Protein AF-A0A945DM22-F1 (afdb_monomer)

Foldseek 3Di:
DEAALDDDPVVVVVVVVDPDDDHDQQAFDDPPDRRFWDWDDAPNDIDIDGFAWDDDDSRDTLQPIFGDPPGPLVVVLVRVCNRDVPPPCCVPVSVVVSVSSPDPGGRSGD

Radius of gyration: 14.97 Å; Cα contacts (8 Å, |Δi|>4): 121; chains: 1; bounding box: 35×26×37 Å

Secondary structure (DSSP, 8-state):
----SS--HHHHHHHHT-S------SSB--TTSSTTEEEEEETTEEEEEEPPBPP--TT-BGGG-BB-TT--HHHHHHHHHHHHTTSTTHHHHHHHHHHHHT---SBTT-

Solvent-accessible surface area (backbone atoms only — not comparable to full-atom values): 6717 Å² total; per-residue (Å²): 76,73,65,44,70,73,67,57,72,67,57,56,52,51,49,71,74,43,98,74,78,60,78,50,34,94,40,66,47,59,95,86,53,57,41,49,43,48,73,44,67,43,96,92,36,84,40,80,48,67,64,55,60,47,91,69,72,74,78,40,28,43,70,72,44,37,51,25,91,81,57,60,49,66,60,55,51,50,51,52,43,72,50,33,68,86,43,86,64,32,86,73,49,48,61,55,53,50,56,60,61,66,50,80,67,41,39,77,80,109

Structure (mmCIF, N/CA/C/O backbone):
data_AF-A0A945DM22-F1
#
_entry.id   AF-A0A945DM22-F1
#
loop_
_atom_site.group_PDB
_atom_site.id
_atom_site.type_symbol
_atom_site.label_atom_id
_atom_site.label_alt_id
_atom_site.label_comp_id
_atom_site.label_asym_id
_atom_site.label_entity_id
_atom_site.label_seq_id
_atom_site.pdbx_PDB_ins_code
_atom_site.Cartn_x
_atom_site.Cartn_y
_atom_site.Cartn_z
_atom_site.occupancy
_atom_site.B_iso_or_equiv
_atom_site.auth_seq_id
_atom_site.auth_comp_id
_atom_site.auth_asym_id
_atom_site.auth_atom_id
_atom_site.pdbx_PDB_model_num
ATOM 1 N N . MET A 1 1 ? -5.500 1.130 -15.412 1.00 91.12 1 MET A N 1
ATOM 2 C CA . MET A 1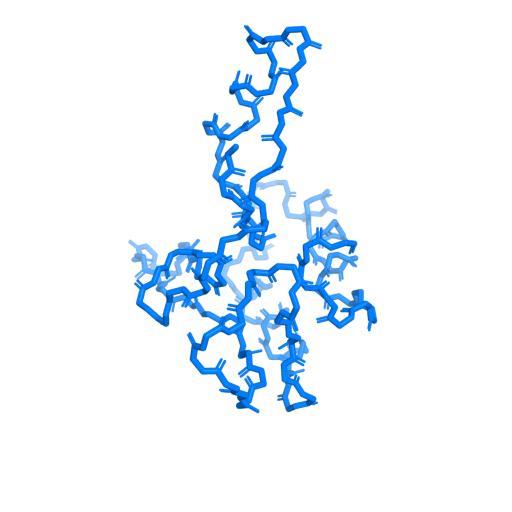 1 ? -5.311 1.914 -14.171 1.00 91.12 1 MET A CA 1
ATOM 3 C C . MET A 1 1 ? -3.986 1.545 -13.538 1.00 91.12 1 MET A C 1
ATOM 5 O O . MET A 1 1 ? -3.660 0.366 -13.525 1.00 91.12 1 MET A O 1
ATOM 9 N N . GLN A 1 2 ? -3.232 2.529 -13.037 1.00 91.06 2 GLN A N 1
ATOM 10 C CA . GLN A 1 2 ? -1.985 2.257 -12.308 1.00 91.06 2 GLN A CA 1
ATOM 11 C C . GLN A 1 2 ? -2.282 1.433 -11.051 1.00 91.06 2 GLN A C 1
ATOM 13 O O . GLN A 1 2 ? -3.271 1.737 -10.378 1.00 91.06 2 GLN A O 1
ATOM 18 N N . PRO A 1 3 ? -1.459 0.433 -10.712 1.00 92.06 3 PRO A N 1
ATOM 19 C CA . PRO A 1 3 ? -1.679 -0.351 -9.511 1.00 92.06 3 PRO A CA 1
ATOM 20 C C . PRO A 1 3 ? -1.263 0.429 -8.252 1.00 92.06 3 PRO A C 1
ATOM 22 O O . PRO A 1 3 ? -0.414 1.326 -8.286 1.00 92.06 3 PRO A O 1
ATOM 25 N N . TYR A 1 4 ? -1.868 0.071 -7.121 1.00 93.31 4 TYR A N 1
ATOM 26 C CA . TYR A 1 4 ? -1.595 0.650 -5.806 1.00 93.31 4 TYR A CA 1
ATOM 27 C C . TYR A 1 4 ? -1.490 -0.462 -4.769 1.00 93.31 4 TYR A C 1
ATOM 29 O O . TYR A 1 4 ? -2.242 -1.428 -4.852 1.00 93.31 4 TYR A O 1
ATOM 37 N N . PHE A 1 5 ? -0.634 -0.293 -3.758 1.00 93.44 5 PHE A N 1
ATOM 38 C CA . PHE A 1 5 ? -0.509 -1.264 -2.668 1.00 93.44 5 PHE A CA 1
ATOM 39 C C . PHE A 1 5 ? -1.845 -1.523 -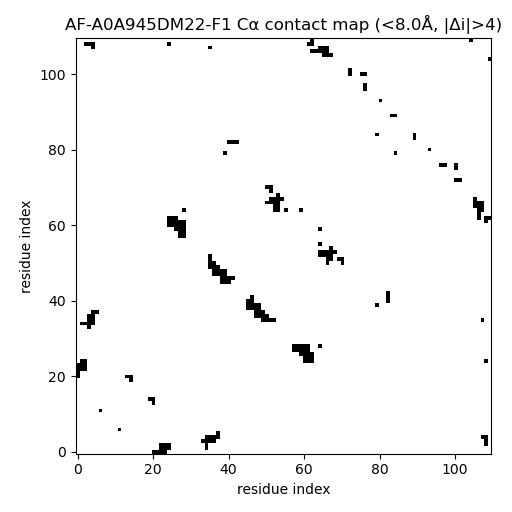1.951 1.00 93.44 5 PHE A C 1
ATOM 41 O O . PHE A 1 5 ? -2.305 -2.658 -1.878 1.00 93.44 5 PHE A O 1
ATOM 48 N N . LEU A 1 6 ? -2.489 -0.466 -1.441 1.00 93.88 6 LEU A N 1
ATOM 49 C CA . LEU A 1 6 ? -3.879 -0.522 -0.982 1.00 93.88 6 LEU A CA 1
ATOM 50 C C . LEU A 1 6 ? -4.710 0.439 -1.839 1.00 93.88 6 LEU A C 1
ATOM 52 O O . LEU A 1 6 ? -4.674 1.651 -1.603 1.00 93.88 6 LEU A O 1
ATOM 56 N N . PRO A 1 7 ? -5.433 -0.055 -2.854 1.00 93.50 7 PRO A N 1
ATOM 57 C CA . PRO A 1 7 ? -6.267 0.800 -3.684 1.00 93.50 7 PRO A CA 1
ATOM 58 C C . PRO A 1 7 ? -7.359 1.497 -2.864 1.00 93.50 7 PRO A C 1
ATOM 60 O O . PRO A 1 7 ? -7.923 0.934 -1.925 1.00 93.50 7 PRO A O 1
ATOM 63 N N . TYR A 1 8 ? -7.669 2.744 -3.217 1.00 93.62 8 TYR A N 1
ATOM 64 C CA . TYR A 1 8 ? -8.775 3.482 -2.606 1.00 93.62 8 TYR A CA 1
ATOM 65 C C . TYR A 1 8 ? -10.121 2.970 -3.136 1.00 93.62 8 TYR A C 1
ATOM 67 O O . TYR A 1 8 ? -10.185 2.340 -4.188 1.00 93.62 8 TYR A O 1
ATOM 75 N N . VAL A 1 9 ? -11.218 3.277 -2.437 1.00 94.88 9 VAL A N 1
ATOM 76 C CA . VAL A 1 9 ? -12.560 2.756 -2.769 1.00 94.88 9 VAL A CA 1
ATOM 77 C C . VAL A 1 9 ? -12.979 2.999 -4.226 1.00 94.88 9 VAL A C 1
ATOM 79 O O . VAL A 1 9 ? -13.562 2.115 -4.848 1.00 94.88 9 VAL A O 1
ATOM 82 N N . GLY A 1 10 ? -12.614 4.146 -4.806 1.00 95.81 10 GLY A N 1
ATOM 83 C CA . GLY A 1 10 ? -12.924 4.467 -6.200 1.00 95.81 10 GLY A CA 1
ATOM 84 C C . GLY A 1 10 ? -12.254 3.532 -7.210 1.00 95.81 10 GLY A C 1
ATOM 85 O O . GLY A 1 10 ? -12.809 3.300 -8.275 1.00 95.81 10 GLY A O 1
ATOM 86 N N . TYR A 1 11 ? -11.123 2.913 -6.861 1.00 95.62 11 TYR A N 1
ATOM 87 C CA . TYR A 1 11 ? -10.498 1.882 -7.690 1.00 95.62 11 TYR A CA 1
ATOM 88 C C . TYR A 1 11 ? -11.425 0.673 -7.875 1.00 95.62 11 TYR A C 1
ATOM 90 O O . TYR A 1 11 ? -11.604 0.187 -8.986 1.00 95.62 11 TYR A O 1
ATOM 98 N N . PHE A 1 12 ? -12.075 0.231 -6.796 1.00 95.50 12 PHE A N 1
ATOM 99 C CA . PHE A 1 12 ? -13.027 -0.880 -6.835 1.00 95.50 12 PHE A CA 1
ATOM 100 C C . PHE A 1 12 ? -14.354 -0.486 -7.487 1.00 95.50 12 PHE A C 1
ATOM 102 O O . PHE A 1 12 ? -14.945 -1.297 -8.193 1.00 95.50 12 PHE A O 1
ATOM 109 N N . GLN A 1 13 ? -14.795 0.763 -7.314 1.00 97.62 13 GLN A N 1
ATOM 110 C CA . GLN A 1 13 ? -15.968 1.285 -8.024 1.00 97.62 13 GLN A CA 1
ATOM 111 C C . GLN A 1 13 ? -15.746 1.310 -9.542 1.00 97.62 13 GLN A C 1
ATOM 113 O O . GLN A 1 13 ? -16.657 0.970 -10.288 1.00 97.62 13 GLN A O 1
ATOM 118 N N . LEU A 1 14 ? -14.533 1.648 -9.994 1.00 96.25 14 LEU A N 1
ATOM 119 C CA . LEU A 1 14 ? -14.165 1.581 -11.410 1.00 96.25 14 LEU A CA 1
ATOM 120 C C . LEU A 1 14 ? -14.145 0.143 -11.931 1.00 96.25 14 LEU A C 1
ATOM 122 O O . LEU A 1 14 ? -14.646 -0.098 -13.021 1.00 96.25 14 LEU A O 1
ATOM 126 N N . ILE A 1 15 ? -13.602 -0.811 -11.163 1.00 97.00 15 ILE A N 1
ATOM 127 C CA . ILE A 1 15 ? -13.665 -2.240 -11.520 1.00 97.00 15 ILE A CA 1
ATOM 128 C C . ILE A 1 15 ? -15.123 -2.684 -11.677 1.00 97.00 15 ILE A C 1
ATOM 130 O O . ILE A 1 15 ? -15.455 -3.368 -12.635 1.00 97.00 15 ILE A O 1
ATOM 134 N N . GLN A 1 16 ? -15.999 -2.274 -10.758 1.00 98.00 16 GLN A N 1
ATOM 135 C CA . GLN A 1 16 ? -17.417 -2.622 -10.799 1.00 98.00 16 GLN A CA 1
ATOM 136 C C . GLN A 1 16 ? -18.153 -2.005 -12.003 1.00 98.00 16 GLN A C 1
ATOM 138 O O . GLN A 1 16 ? -19.153 -2.560 -12.450 1.00 98.00 16 GLN A O 1
ATOM 143 N N . SER A 1 17 ? -17.704 -0.853 -12.509 1.00 98.06 17 SER A N 1
ATOM 144 C CA . SER A 1 17 ? -18.407 -0.095 -13.550 1.00 98.06 17 SER A CA 1
ATOM 145 C C . SER A 1 17 ? -18.041 -0.485 -14.985 1.00 98.06 17 SER A C 1
ATOM 147 O O . SER A 1 17 ? -18.487 0.189 -15.911 1.00 98.06 17 SER A O 1
ATOM 149 N N . VAL A 1 18 ? -17.183 -1.488 -15.187 1.00 97.88 18 VAL A N 1
ATOM 150 C CA . VAL A 1 18 ? -16.672 -1.878 -16.510 1.00 97.88 18 VAL A CA 1
ATOM 151 C C . VAL A 1 18 ? -16.698 -3.394 -16.676 1.00 97.88 18 VAL A C 1
ATOM 153 O O . VAL A 1 18 ? -16.520 -4.127 -15.708 1.00 97.88 18 VAL A O 1
ATOM 156 N N . ASP A 1 19 ? -16.849 -3.871 -17.912 1.00 98.38 19 ASP A N 1
ATOM 157 C CA . ASP A 1 19 ? -16.757 -5.308 -18.214 1.00 98.38 19 ASP A CA 1
ATOM 158 C C . ASP A 1 19 ? -15.309 -5.817 -18.165 1.00 98.38 19 ASP A C 1
ATOM 160 O O . ASP A 1 19 ? -15.042 -6.963 -17.808 1.00 98.38 19 ASP A O 1
ATOM 164 N N . VAL A 1 20 ? -14.357 -4.953 -18.537 1.00 97.56 20 VAL A N 1
ATOM 165 C CA . VAL A 1 20 ? -12.928 -5.268 -18.588 1.00 97.56 20 VAL A CA 1
ATOM 166 C C . VAL A 1 20 ? -12.143 -4.170 -17.890 1.00 97.56 20 VAL A C 1
ATOM 168 O O . VAL A 1 20 ? -12.157 -3.009 -18.302 1.00 97.56 20 VAL A O 1
ATOM 171 N N . PHE A 1 21 ? -11.412 -4.552 -16.848 1.00 95.69 21 PHE A N 1
ATOM 172 C CA . PHE A 1 21 ? -10.512 -3.664 -16.129 1.00 95.69 21 PHE A CA 1
ATOM 173 C C . PHE A 1 21 ? -9.059 -4.011 -16.450 1.00 95.69 21 PHE A C 1
ATOM 175 O O . PHE A 1 21 ? -8.597 -5.115 -16.170 1.00 95.69 21 PHE A O 1
ATOM 182 N N . ILE A 1 22 ? -8.325 -3.055 -17.020 1.00 93.94 22 ILE A N 1
ATOM 183 C CA . ILE A 1 22 ? -6.915 -3.231 -17.386 1.00 93.94 22 ILE A CA 1
ATOM 184 C C . ILE A 1 22 ? -6.039 -2.610 -16.299 1.00 93.94 22 ILE A C 1
ATOM 186 O O . ILE A 1 22 ? -6.118 -1.402 -16.040 1.00 93.94 22 ILE A O 1
ATOM 190 N N . VAL A 1 23 ? -5.178 -3.416 -15.682 1.00 92.88 23 VAL A N 1
ATOM 191 C CA . VAL A 1 23 ? -4.074 -2.921 -14.850 1.00 92.88 23 VAL A CA 1
ATOM 192 C C . VAL A 1 23 ? -2.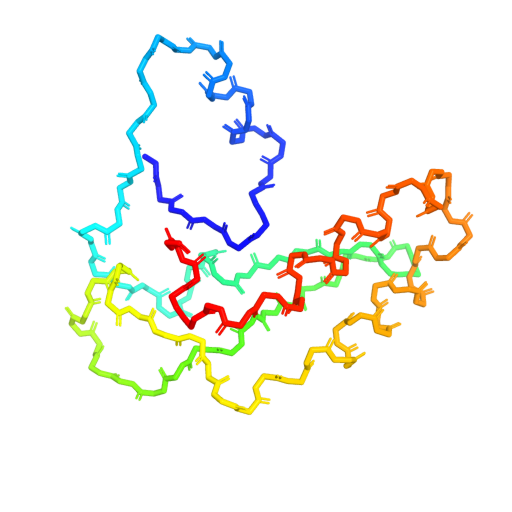964 -2.435 -15.781 1.00 92.88 23 VAL A C 1
ATOM 194 O O . VAL A 1 23 ? -2.629 -3.109 -16.745 1.00 92.88 23 VAL A O 1
ATOM 197 N N . TYR A 1 24 ? -2.466 -1.223 -15.541 1.00 92.50 24 TYR A N 1
ATOM 198 C CA . TYR A 1 24 ? -1.468 -0.562 -16.382 1.00 92.50 24 TYR A CA 1
ATOM 199 C C . TYR A 1 24 ? -0.177 -0.378 -15.586 1.00 92.50 24 TYR A C 1
ATOM 201 O O . TYR A 1 24 ? -0.015 0.621 -14.878 1.00 92.50 24 TYR A O 1
ATOM 209 N N . ASP A 1 25 ? 0.680 -1.390 -15.645 1.00 93.00 25 ASP A N 1
ATOM 210 C CA . ASP A 1 25 ? 1.910 -1.547 -14.865 1.00 93.00 25 ASP A CA 1
ATOM 211 C C . ASP A 1 25 ? 3.192 -1.549 -15.721 1.00 93.00 25 ASP A C 1
ATOM 213 O O . ASP A 1 25 ? 4.274 -1.315 -15.185 1.00 93.00 25 ASP A O 1
ATOM 217 N N . ASN A 1 26 ? 3.080 -1.691 -17.044 1.00 93.69 26 ASN A N 1
ATOM 218 C CA . ASN A 1 26 ? 4.154 -1.479 -18.024 1.00 93.69 26 ASN A CA 1
ATOM 219 C C . ASN A 1 26 ? 4.406 0.019 -18.299 1.00 93.69 26 ASN A C 1
ATOM 221 O O . ASN A 1 26 ? 4.334 0.507 -19.429 1.00 93.69 26 ASN A O 1
ATOM 225 N N . ILE A 1 27 ? 4.616 0.771 -17.220 1.00 92.44 27 ILE A N 1
ATOM 226 C CA . ILE A 1 27 ? 4.960 2.192 -17.244 1.00 92.44 27 ILE A CA 1
ATOM 227 C C . ILE A 1 27 ? 6.064 2.496 -16.264 1.00 92.44 27 ILE A C 1
ATOM 229 O O . ILE A 1 27 ? 6.085 1.927 -15.177 1.00 92.44 27 ILE A O 1
ATOM 233 N N . GLN A 1 28 ? 6.879 3.500 -16.570 1.00 93.75 28 GLN A N 1
ATOM 234 C CA . GLN A 1 28 ? 7.954 3.930 -15.688 1.00 93.75 28 GLN A CA 1
ATOM 235 C C . GLN A 1 28 ? 7.454 4.259 -14.269 1.00 93.75 28 GLN A C 1
ATOM 237 O O . GLN A 1 28 ? 6.539 5.068 -14.058 1.00 93.75 28 GLN A O 1
ATOM 242 N N . TYR A 1 29 ? 8.108 3.678 -13.262 1.00 93.12 29 TYR A N 1
ATOM 243 C CA . TYR A 1 29 ? 7.806 3.950 -11.861 1.00 93.12 29 TYR A CA 1
ATOM 244 C C . TYR A 1 29 ? 8.134 5.398 -11.464 1.00 93.12 29 TYR A C 1
ATOM 246 O O . TYR A 1 29 ? 9.235 5.904 -11.671 1.00 93.12 29 TYR A O 1
ATOM 254 N N . THR A 1 30 ? 7.198 6.058 -10.773 1.00 90.88 30 THR A N 1
ATOM 255 C CA . THR A 1 30 ? 7.379 7.431 -10.279 1.00 90.88 30 THR A CA 1
ATOM 256 C C . THR A 1 30 ? 7.589 7.460 -8.759 1.00 90.88 30 THR A C 1
ATOM 258 O O . THR A 1 30 ? 6.646 7.271 -7.992 1.00 90.88 30 THR A O 1
ATOM 261 N N . LYS A 1 31 ? 8.798 7.822 -8.294 1.00 85.25 31 LYS A N 1
ATOM 262 C CA . LYS A 1 31 ? 9.194 7.886 -6.859 1.00 85.25 31 LYS A CA 1
ATOM 263 C C . LYS A 1 31 ? 8.299 8.755 -5.958 1.00 85.25 31 LYS A C 1
ATOM 265 O O . LYS A 1 31 ? 8.286 8.595 -4.736 1.00 85.25 31 LYS A O 1
ATOM 270 N N . LYS A 1 32 ? 7.589 9.726 -6.540 1.00 85.25 32 LYS A N 1
ATOM 271 C CA . LYS A 1 32 ? 6.671 10.634 -5.829 1.00 85.25 32 LYS A CA 1
ATOM 272 C C . LYS A 1 32 ? 5.191 10.286 -6.016 1.00 85.25 32 LYS A C 1
ATOM 274 O O . LYS A 1 32 ? 4.345 11.007 -5.494 1.00 85.25 32 LYS A O 1
ATOM 279 N N . GLY A 1 33 ? 4.899 9.204 -6.734 1.00 91.06 33 GLY A N 1
ATOM 280 C CA . GLY A 1 33 ? 3.547 8.729 -6.991 1.00 91.06 33 GLY A CA 1
ATOM 281 C C . GLY A 1 33 ? 2.894 8.082 -5.771 1.00 91.06 33 GLY A C 1
ATOM 282 O O . GLY A 1 33 ? 3.483 7.979 -4.694 1.00 91.06 33 GLY A O 1
ATOM 283 N N . TRP A 1 34 ? 1.654 7.641 -5.965 1.00 93.56 34 TRP A N 1
ATOM 284 C CA . TRP A 1 34 ? 0.832 7.008 -4.928 1.00 93.56 34 TRP A CA 1
ATOM 285 C C . TRP A 1 34 ? 0.908 5.481 -4.920 1.00 93.56 34 TRP A C 1
ATOM 287 O O . TRP A 1 34 ? 0.366 4.856 -4.022 1.00 93.56 34 TRP A O 1
ATOM 297 N N . ILE A 1 35 ? 1.616 4.890 -5.881 1.00 93.19 35 ILE A N 1
ATOM 298 C CA . ILE A 1 35 ? 1.708 3.443 -6.116 1.00 93.19 35 ILE A CA 1
ATOM 299 C C . ILE A 1 35 ? 1.996 2.654 -4.822 1.00 93.19 35 ILE A C 1
ATOM 301 O O . ILE A 1 35 ? 1.301 1.699 -4.496 1.00 93.19 35 ILE A O 1
ATOM 305 N N . ASN A 1 36 ? 2.988 3.086 -4.045 1.00 94.44 36 ASN A N 1
ATOM 306 C CA . ASN A 1 36 ? 3.386 2.463 -2.780 1.00 94.44 36 ASN A CA 1
ATOM 307 C C . ASN A 1 36 ? 3.064 3.337 -1.5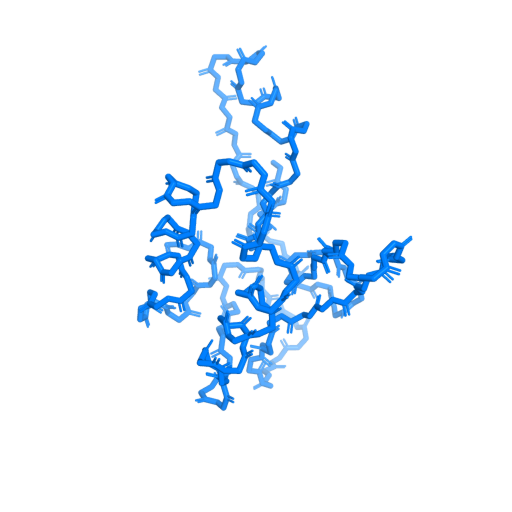56 1.00 94.44 36 ASN A C 1
ATOM 309 O O . ASN A 1 36 ? 3.662 3.142 -0.495 1.00 94.44 36 ASN A O 1
ATOM 313 N N . ARG A 1 37 ? 2.179 4.334 -1.700 1.00 95.00 37 ARG A N 1
ATOM 314 C CA . ARG A 1 37 ? 1.818 5.278 -0.635 1.00 95.00 37 ARG A CA 1
ATOM 315 C C . ARG A 1 37 ? 0.356 5.143 -0.275 1.00 95.00 37 ARG A C 1
ATOM 317 O O . ARG A 1 37 ? -0.512 5.123 -1.138 1.00 95.00 37 ARG A O 1
ATOM 324 N N . ASN A 1 38 ? 0.079 5.178 1.015 1.00 95.75 38 ASN A N 1
ATOM 325 C CA . ASN A 1 38 ? -1.275 5.129 1.530 1.00 95.75 38 ASN A CA 1
ATOM 326 C C . ASN A 1 38 ? -1.422 6.067 2.720 1.00 95.75 38 ASN A C 1
ATOM 328 O O . ASN A 1 38 ? -0.445 6.495 3.333 1.00 95.75 38 ASN A O 1
ATOM 332 N N . ARG A 1 39 ? -2.669 6.405 3.038 1.00 96.44 39 ARG A N 1
ATOM 333 C CA . ARG A 1 39 ? -3.017 7.148 4.246 1.00 96.44 39 ARG A CA 1
ATOM 334 C C . ARG A 1 39 ? -3.816 6.257 5.175 1.00 96.44 39 ARG A C 1
ATOM 336 O O . ARG A 1 39 ? -4.624 5.451 4.723 1.00 96.44 39 ARG A O 1
ATOM 343 N N . MET A 1 40 ? -3.615 6.447 6.467 1.00 95.75 40 MET A N 1
ATOM 344 C CA . MET A 1 40 ? -4.480 5.901 7.502 1.00 95.75 40 MET A CA 1
ATOM 345 C C . MET A 1 40 ? -4.855 6.990 8.496 1.00 95.75 40 MET A C 1
ATOM 347 O O . MET A 1 40 ? -4.105 7.943 8.691 1.00 95.75 40 MET A O 1
ATOM 351 N N . LEU A 1 41 ? -6.017 6.854 9.121 1.00 95.81 41 LEU A N 1
ATOM 352 C CA . LEU A 1 41 ? -6.422 7.710 10.219 1.00 95.81 41 LEU A CA 1
ATOM 353 C C . LEU A 1 41 ? -5.697 7.259 11.488 1.00 95.81 41 LEU A C 1
ATOM 355 O O . LEU A 1 41 ? -5.802 6.102 11.886 1.00 95.81 41 LEU A O 1
ATOM 359 N N . GLN A 1 42 ? -4.995 8.173 12.145 1.00 94.81 42 GLN A N 1
ATOM 360 C CA . GLN A 1 42 ? -4.380 7.930 13.443 1.00 94.81 42 GLN A CA 1
ATOM 361 C C . GLN A 1 42 ? -4.636 9.135 14.347 1.00 94.81 42 GLN A C 1
ATOM 363 O O . GLN A 1 42 ? -4.313 10.266 13.995 1.00 94.81 42 GLN A O 1
ATOM 368 N N . ASN A 1 43 ? -5.235 8.901 15.519 1.00 91.81 43 ASN A N 1
ATOM 369 C CA . ASN A 1 43 ? -5.549 9.950 16.499 1.00 91.81 43 ASN A CA 1
ATOM 370 C C . ASN A 1 43 ? -6.320 11.145 15.894 1.00 91.81 43 ASN A C 1
ATOM 372 O O . ASN A 1 43 ? -6.043 12.300 16.210 1.00 91.81 43 ASN A O 1
ATOM 376 N N . GLY A 1 44 ? -7.258 10.865 14.982 1.00 92.38 44 GLY A N 1
ATOM 377 C CA . GLY A 1 44 ? -8.069 11.889 14.313 1.00 92.38 44 GLY A CA 1
ATOM 378 C C . GLY A 1 44 ? -7.351 12.679 13.212 1.00 92.38 44 GLY A C 1
ATOM 379 O O . GLY A 1 44 ? -7.942 13.607 12.670 1.00 92.38 44 GLY A O 1
ATOM 380 N N . LYS A 1 45 ? -6.107 12.329 12.862 1.00 95.56 45 LYS A N 1
ATOM 381 C CA . LYS A 1 45 ? -5.337 12.967 11.785 1.00 95.56 45 LYS A CA 1
ATOM 382 C C . LYS A 1 45 ? -4.980 11.969 10.696 1.00 95.56 45 LYS A C 1
ATOM 384 O O . LYS A 1 45 ? -4.855 10.771 10.960 1.00 95.56 45 LYS A O 1
ATOM 389 N N . ASP A 1 46 ? -4.809 12.458 9.474 1.00 95.31 46 ASP A N 1
ATOM 390 C CA . ASP A 1 46 ? -4.261 11.638 8.408 1.00 95.31 46 ASP A CA 1
ATOM 391 C C . ASP A 1 46 ? -2.766 11.401 8.645 1.00 95.31 46 ASP A C 1
ATOM 393 O O . ASP A 1 46 ? -1.986 12.317 8.901 1.00 95.31 46 ASP A O 1
ATOM 397 N N . LEU A 1 47 ? -2.367 10.139 8.566 1.00 96.94 47 LEU A N 1
ATOM 398 C CA . LEU A 1 47 ? -0.981 9.718 8.596 1.00 96.94 47 LEU A CA 1
ATOM 399 C C . LEU A 1 47 ? -0.638 9.096 7.246 1.00 96.94 47 LEU A C 1
ATOM 401 O O . LEU A 1 47 ? -1.189 8.059 6.867 1.00 96.94 47 LEU A O 1
ATOM 405 N N . LEU A 1 48 ? 0.289 9.727 6.528 1.00 96.50 48 LEU A N 1
ATOM 406 C CA . LEU A 1 48 ? 0.884 9.166 5.321 1.00 96.50 48 LEU A CA 1
ATOM 407 C C . LEU A 1 48 ? 1.901 8.085 5.704 1.00 96.50 48 LEU A C 1
ATOM 409 O O . LEU A 1 48 ? 2.794 8.326 6.515 1.00 96.50 48 LEU A O 1
ATOM 413 N N . PHE A 1 49 ? 1.809 6.922 5.068 1.00 95.38 49 PHE A N 1
ATOM 414 C CA . PHE A 1 49 ? 2.832 5.885 5.127 1.00 95.38 49 PHE A CA 1
ATOM 415 C C . PHE A 1 49 ? 3.168 5.384 3.724 1.00 95.38 49 PHE A C 1
ATOM 417 O O . PHE A 1 49 ? 2.465 5.649 2.744 1.00 95.38 49 PHE A O 1
ATOM 424 N N . SER A 1 50 ? 4.300 4.701 3.599 1.00 94.56 50 SER A N 1
ATOM 425 C CA . SER A 1 50 ? 4.749 4.149 2.324 1.00 94.56 50 SER A CA 1
ATOM 426 C C . SER A 1 50 ? 5.454 2.822 2.538 1.00 94.56 50 SER A C 1
ATOM 428 O O . SER A 1 50 ? 6.188 2.667 3.514 1.00 94.56 50 SER A O 1
ATOM 430 N N . ILE A 1 51 ? 5.245 1.885 1.616 1.00 94.12 51 ILE A N 1
ATOM 431 C CA . ILE A 1 51 ? 6.031 0.653 1.557 1.00 94.12 51 ILE A CA 1
ATOM 432 C C . ILE A 1 51 ? 7.372 0.959 0.888 1.00 94.12 51 ILE A C 1
ATOM 434 O O . ILE A 1 51 ? 7.383 1.610 -0.163 1.00 94.12 51 ILE A O 1
ATOM 438 N N . PRO A 1 52 ? 8.506 0.536 1.472 1.00 94.06 52 PRO A N 1
ATOM 439 C CA . PRO A 1 52 ? 9.807 0.772 0.873 1.00 94.06 52 PRO A CA 1
ATOM 440 C C . PRO A 1 52 ? 9.960 -0.075 -0.394 1.00 94.06 52 PRO A C 1
ATOM 442 O O . PRO A 1 52 ? 9.696 -1.275 -0.400 1.00 94.06 52 PRO A O 1
ATOM 445 N N . ILE A 1 53 ? 10.401 0.569 -1.469 1.00 94.00 53 ILE A N 1
ATOM 446 C CA . ILE A 1 53 ? 10.732 -0.069 -2.745 1.00 94.00 53 ILE A CA 1
ATOM 447 C C . ILE A 1 53 ? 12.251 -0.166 -2.825 1.00 94.00 53 ILE A C 1
ATOM 449 O O . ILE A 1 53 ? 12.946 0.785 -2.455 1.00 94.00 53 ILE A O 1
ATOM 453 N N . ALA A 1 54 ? 12.758 -1.306 -3.291 1.00 94.44 54 ALA A N 1
ATOM 454 C CA . ALA A 1 54 ? 14.181 -1.534 -3.470 1.00 94.44 54 ALA A CA 1
ATOM 455 C C . ALA A 1 54 ? 14.798 -0.438 -4.356 1.00 94.44 54 ALA A C 1
ATOM 457 O O . ALA A 1 54 ? 14.161 0.103 -5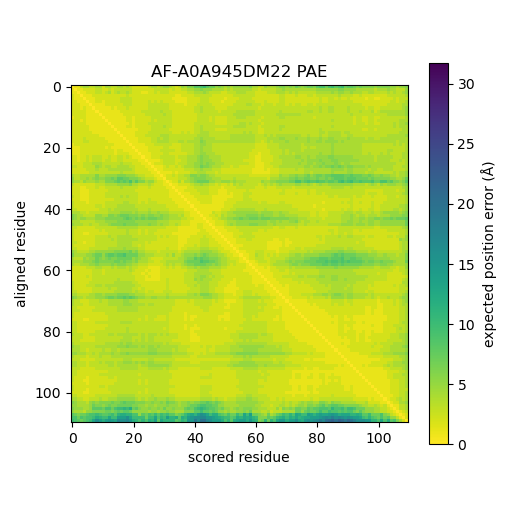.272 1.00 94.44 54 ALA A O 1
ATOM 458 N N . LYS A 1 55 ? 16.051 -0.081 -4.056 1.00 92.62 55 LYS A N 1
ATOM 459 C CA . LYS A 1 55 ? 16.823 0.817 -4.915 1.00 92.62 55 LYS A CA 1
ATOM 460 C C . LYS A 1 55 ? 17.147 0.077 -6.203 1.00 92.62 55 LYS A C 1
ATOM 462 O O . LYS A 1 55 ? 17.755 -0.984 -6.157 1.00 92.62 55 LYS A O 1
ATOM 467 N N . ASP A 1 56 ? 16.749 0.670 -7.315 1.00 92.31 56 ASP A N 1
ATOM 468 C CA . ASP A 1 56 ? 16.947 0.123 -8.649 1.00 92.31 56 ASP A CA 1
ATOM 469 C C . ASP A 1 56 ? 16.900 1.267 -9.674 1.00 92.31 56 ASP A C 1
ATOM 471 O O . ASP A 1 56 ? 16.702 2.429 -9.291 1.00 92.31 56 ASP A O 1
ATOM 475 N N . SER A 1 57 ? 17.071 0.949 -10.955 1.00 92.56 57 SER A N 1
ATOM 476 C CA . SER A 1 57 ? 17.003 1.898 -12.061 1.00 92.56 57 SER A CA 1
ATOM 477 C C . SER A 1 57 ? 15.701 2.708 -12.044 1.00 92.56 57 SER A C 1
ATOM 479 O O . SER A 1 57 ? 14.601 2.206 -11.790 1.00 92.56 57 SER A O 1
ATOM 481 N N . ASP A 1 58 ? 15.831 4.000 -12.339 1.00 88.06 58 ASP A N 1
ATOM 482 C CA . ASP A 1 58 ? 14.703 4.929 -12.433 1.00 88.06 58 ASP A CA 1
ATOM 483 C C . ASP A 1 58 ? 13.885 4.726 -13.711 1.00 88.06 58 ASP A C 1
ATOM 485 O O . ASP A 1 58 ? 12.787 5.261 -13.814 1.00 88.06 58 ASP A O 1
ATOM 489 N N . TYR A 1 59 ? 14.396 3.944 -14.664 1.00 92.88 59 TYR A N 1
ATOM 490 C CA . TY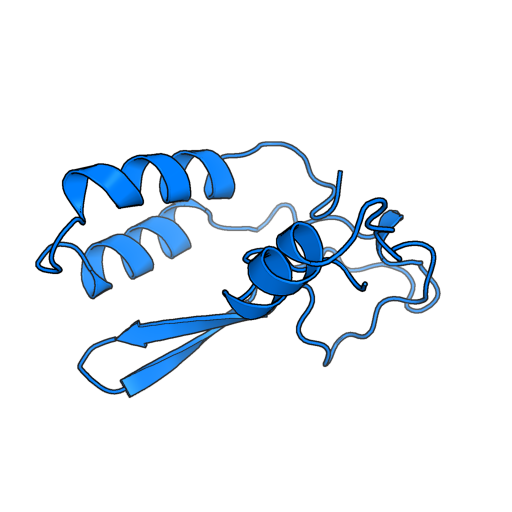R A 1 59 ? 13.736 3.621 -15.931 1.00 92.88 59 TYR A CA 1
ATOM 491 C C . TYR A 1 59 ? 12.900 2.344 -15.878 1.00 92.88 59 TYR A C 1
ATOM 493 O O . TYR A 1 59 ? 12.272 2.012 -16.873 1.00 92.88 59 TYR A O 1
ATOM 501 N N . LEU A 1 60 ? 12.905 1.627 -14.750 1.00 93.56 60 LEU A N 1
ATOM 502 C CA . LEU A 1 60 ? 12.094 0.424 -14.611 1.00 93.56 60 LEU A CA 1
ATOM 503 C C . LEU A 1 60 ? 10.609 0.752 -14.598 1.00 93.56 60 LEU A C 1
ATOM 505 O O . LEU A 1 60 ? 10.173 1.712 -13.943 1.00 93.56 60 LEU A O 1
ATOM 509 N N . ASP A 1 61 ? 9.856 -0.120 -15.254 1.00 94.88 61 ASP A N 1
ATOM 510 C CA . ASP A 1 61 ? 8.413 -0.098 -15.197 1.00 94.88 61 ASP A CA 1
ATOM 511 C C . ASP A 1 61 ? 7.915 -0.546 -13.821 1.00 94.88 61 ASP A C 1
ATOM 513 O O . ASP A 1 61 ? 8.639 -1.154 -13.028 1.00 94.88 61 ASP A O 1
ATOM 517 N N . VAL A 1 62 ? 6.668 -0.209 -13.500 1.00 93.31 62 VAL A N 1
ATOM 518 C CA . VAL A 1 62 ? 6.031 -0.541 -12.223 1.00 93.31 62 VAL A CA 1
ATOM 519 C C . VAL A 1 62 ? 6.054 -2.051 -11.990 1.00 93.31 62 VAL A C 1
ATOM 521 O O . VAL A 1 62 ? 6.417 -2.466 -10.890 1.00 93.31 62 VAL A O 1
ATOM 524 N N . CYS A 1 63 ? 5.780 -2.853 -13.022 1.00 93.25 63 CYS A N 1
ATOM 525 C CA . CYS A 1 63 ? 5.838 -4.315 -12.968 1.00 93.25 63 CYS A CA 1
ATOM 526 C C . CYS A 1 63 ? 7.234 -4.889 -12.670 1.00 93.25 63 CYS A C 1
ATOM 528 O O . CYS A 1 63 ? 7.323 -6.033 -12.244 1.00 93.25 63 CYS A O 1
ATOM 530 N N . ASP A 1 64 ? 8.316 -4.123 -12.829 1.00 94.06 64 ASP A N 1
ATOM 531 C CA . ASP A 1 64 ? 9.682 -4.584 -12.542 1.00 94.06 64 ASP A CA 1
ATOM 532 C C . ASP A 1 64 ? 10.180 -4.142 -11.156 1.00 94.06 64 ASP A C 1
ATOM 534 O O . ASP A 1 64 ? 11.256 -4.544 -10.699 1.00 94.06 64 ASP A O 1
ATOM 538 N N . ARG A 1 65 ? 9.414 -3.302 -10.448 1.00 93.31 65 ARG A N 1
ATOM 539 C CA . ARG A 1 65 ? 9.790 -2.811 -9.117 1.00 93.31 65 ARG A CA 1
ATOM 540 C C . ARG A 1 65 ? 9.528 -3.863 -8.051 1.00 93.31 65 ARG A C 1
ATOM 542 O O . ARG A 1 65 ? 8.478 -4.496 -8.007 1.00 93.31 65 ARG A O 1
ATOM 549 N N . LYS A 1 66 ? 10.453 -3.942 -7.094 1.00 94.19 66 LYS A N 1
ATOM 550 C CA . LYS A 1 66 ? 10.352 -4.851 -5.949 1.00 94.19 66 LYS A CA 1
ATOM 551 C C . LYS A 1 66 ? 10.246 -4.109 -4.627 1.00 94.19 66 LYS A C 1
ATOM 553 O O . LYS A 1 66 ? 10.863 -3.059 -4.435 1.00 94.19 66 LYS A O 1
ATOM 558 N N . ILE A 1 67 ? 9.495 -4.678 -3.694 1.00 94.25 67 ILE A N 1
ATOM 559 C CA . ILE A 1 67 ? 9.498 -4.294 -2.285 1.00 94.25 67 ILE A CA 1
ATOM 560 C C . ILE A 1 67 ? 10.909 -4.502 -1.737 1.00 94.25 67 ILE A C 1
ATOM 562 O O . ILE A 1 67 ? 11.575 -5.496 -2.023 1.00 94.25 67 ILE A O 1
ATOM 566 N N . SER A 1 68 ? 11.374 -3.541 -0.950 1.00 94.31 68 SER A N 1
ATOM 567 C CA . SER A 1 68 ? 12.685 -3.622 -0.322 1.00 94.31 68 SER A CA 1
ATOM 568 C C . SER A 1 68 ? 12.728 -4.732 0.734 1.00 94.31 68 SER A C 1
ATOM 570 O O . SER A 1 68 ? 11.774 -4.939 1.487 1.00 94.31 68 SER A O 1
ATOM 572 N N . THR A 1 69 ? 13.855 -5.436 0.825 1.00 92.88 69 THR A N 1
ATOM 573 C CA . THR A 1 69 ? 14.057 -6.529 1.793 1.00 92.88 69 THR A CA 1
ATOM 574 C C . THR A 1 69 ? 14.056 -6.048 3.245 1.00 92.88 69 THR A C 1
ATOM 576 O O . THR A 1 69 ? 13.781 -6.831 4.150 1.00 92.88 69 THR A O 1
ATOM 579 N N . ASP A 1 70 ? 14.290 -4.755 3.475 1.00 93.62 70 ASP A N 1
ATOM 580 C CA . ASP A 1 70 ? 14.201 -4.102 4.784 1.00 93.62 70 ASP A CA 1
ATOM 581 C C . ASP A 1 70 ? 12.763 -3.719 5.189 1.00 93.62 70 ASP A C 1
ATOM 583 O O . ASP A 1 70 ? 12.559 -3.075 6.226 1.00 93.62 70 ASP A O 1
ATOM 587 N N . PHE A 1 71 ? 11.744 -4.110 4.408 1.00 94.69 71 PHE A N 1
ATOM 588 C CA . PHE A 1 71 ? 10.353 -3.829 4.743 1.00 94.69 71 PHE A CA 1
ATOM 589 C C . PHE A 1 71 ? 9.931 -4.515 6.048 1.00 94.69 71 PHE A C 1
ATOM 591 O O . PHE A 1 71 ? 9.595 -5.703 6.093 1.00 94.69 71 PHE A O 1
ATOM 598 N N . ASN A 1 72 ? 9.876 -3.718 7.115 1.00 96.25 72 ASN A N 1
ATOM 599 C CA . ASN A 1 72 ? 9.401 -4.15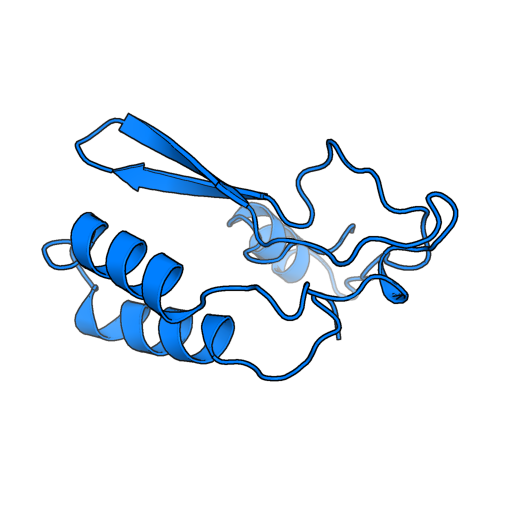3 8.419 1.00 96.25 72 ASN A CA 1
ATOM 600 C C . ASN A 1 72 ? 7.864 -4.237 8.447 1.00 96.25 72 ASN A C 1
ATOM 602 O O . ASN A 1 72 ? 7.160 -3.282 8.793 1.00 96.25 72 ASN A O 1
ATOM 606 N N . ARG A 1 73 ? 7.363 -5.416 8.080 1.00 95.69 73 ARG A N 1
ATOM 607 C CA . ARG A 1 73 ? 5.938 -5.767 8.050 1.00 95.69 73 ARG A CA 1
ATOM 608 C C . ARG A 1 73 ? 5.283 -5.653 9.424 1.00 95.69 73 ARG A C 1
ATOM 610 O O . ARG A 1 73 ? 4.217 -5.051 9.542 1.00 95.69 73 ARG A O 1
ATOM 617 N N . ASP A 1 74 ? 5.942 -6.149 10.471 1.00 97.81 74 ASP A N 1
ATOM 618 C CA . ASP A 1 74 ? 5.398 -6.124 11.834 1.00 97.81 74 ASP A CA 1
ATOM 619 C C . ASP A 1 74 ? 5.253 -4.695 12.369 1.00 97.81 74 ASP A C 1
ATOM 621 O O . ASP A 1 74 ? 4.294 -4.393 13.082 1.00 97.81 74 ASP A O 1
ATOM 625 N N . LYS A 1 75 ? 6.146 -3.777 11.976 1.00 97.62 75 LYS A N 1
ATOM 626 C CA . LYS A 1 75 ? 6.019 -2.349 12.290 1.00 97.62 75 LYS A CA 1
ATOM 627 C C . LYS A 1 75 ? 4.761 -1.758 11.661 1.00 97.62 75 LYS A C 1
ATOM 629 O O . LYS A 1 75 ? 4.007 -1.089 12.367 1.00 97.62 75 LYS A O 1
ATOM 634 N N . LEU A 1 76 ? 4.510 -2.015 10.374 1.00 97.25 76 LEU A N 1
ATOM 635 C CA . LEU A 1 76 ? 3.296 -1.533 9.709 1.00 97.25 76 LEU A CA 1
ATOM 636 C C . LEU A 1 76 ? 2.039 -2.125 10.363 1.00 97.25 76 LEU A C 1
ATOM 638 O O . LEU A 1 76 ? 1.111 -1.387 10.688 1.00 97.25 76 LEU A O 1
ATOM 642 N N . LEU A 1 77 ? 2.027 -3.433 10.630 1.00 98.19 77 LEU A N 1
ATOM 643 C CA . LEU A 1 77 ? 0.897 -4.101 11.284 1.00 98.19 77 LEU A CA 1
ATOM 644 C C . LEU A 1 77 ? 0.642 -3.573 12.695 1.00 98.19 77 LEU A C 1
ATOM 646 O O . LEU A 1 77 ? -0.509 -3.349 13.068 1.00 98.19 77 LEU A O 1
ATOM 650 N N . SER A 1 78 ? 1.699 -3.298 13.456 1.00 98.00 78 SER A N 1
ATOM 651 C CA . SER A 1 78 ? 1.594 -2.688 14.783 1.00 98.00 78 SER A CA 1
ATOM 652 C C . SER A 1 78 ? 1.012 -1.276 14.711 1.00 98.00 78 SER A C 1
ATOM 654 O O . SER A 1 78 ? 0.172 -0.918 15.536 1.00 98.00 78 SER A O 1
ATOM 656 N N . GLN A 1 79 ? 1.398 -0.483 13.705 1.00 96.94 79 GLN A N 1
ATOM 657 C CA . GLN A 1 79 ? 0.835 0.852 13.487 1.00 96.94 79 GLN A CA 1
ATOM 658 C C . GLN A 1 79 ? -0.653 0.795 13.120 1.00 96.94 79 GLN A C 1
ATOM 660 O O . GLN A 1 79 ? -1.448 1.528 13.710 1.00 96.94 79 GLN A O 1
ATOM 665 N N . VAL A 1 80 ? -1.043 -0.096 12.201 1.00 97.44 80 VAL A N 1
ATOM 666 C CA . VAL A 1 80 ? -2.448 -0.296 11.807 1.00 97.44 80 VAL A CA 1
ATOM 667 C C . VAL A 1 80 ? -3.276 -0.801 12.990 1.00 97.44 80 VAL A C 1
ATOM 669 O O . VAL A 1 80 ? -4.348 -0.265 13.269 1.00 97.44 80 VAL A O 1
ATOM 672 N N . SER A 1 81 ? -2.772 -1.793 13.727 1.00 97.75 81 SER A N 1
ATOM 673 C CA . SER A 1 81 ? -3.433 -2.324 14.922 1.00 97.75 81 SER A CA 1
ATOM 674 C C . SER A 1 81 ? -3.607 -1.235 15.980 1.00 97.75 81 SER A C 1
ATOM 676 O O . SER A 1 81 ? -4.715 -1.010 16.458 1.00 97.75 81 SER A O 1
ATOM 678 N N . GLY A 1 82 ? -2.555 -0.471 16.283 1.00 96.88 82 GLY A N 1
ATOM 679 C CA . GLY A 1 82 ? -2.629 0.648 17.222 1.00 96.88 82 GLY A CA 1
ATOM 680 C C . GLY A 1 82 ? -3.647 1.719 16.815 1.00 96.88 82 GLY A C 1
ATOM 681 O O . GLY A 1 82 ? -4.358 2.235 17.675 1.00 96.88 82 GLY A O 1
ATOM 682 N N . ALA A 1 83 ? -3.761 2.015 15.517 1.00 97.00 83 ALA A N 1
ATOM 683 C CA . ALA A 1 83 ? -4.702 3.004 14.996 1.00 97.00 83 ALA A CA 1
ATOM 684 C C . ALA A 1 83 ? -6.167 2.531 15.038 1.00 97.00 83 ALA A C 1
ATOM 686 O O . ALA A 1 83 ? -7.056 3.321 15.355 1.00 97.00 83 ALA A O 1
ATOM 687 N N . TYR A 1 84 ? -6.425 1.250 14.751 1.00 97.25 84 TYR A N 1
ATOM 688 C CA . TYR A 1 84 ? -7.782 0.753 14.496 1.00 97.25 84 TYR A CA 1
ATOM 689 C C . TYR A 1 84 ? -8.279 -0.332 15.453 1.00 97.25 84 TYR A C 1
ATOM 691 O O . TYR A 1 84 ? -9.415 -0.766 15.302 1.00 97.25 84 TYR A O 1
ATOM 699 N N . ARG A 1 85 ? -7.522 -0.764 16.472 1.00 97.06 85 ARG A N 1
ATOM 700 C CA . ARG A 1 85 ? -7.942 -1.857 17.382 1.00 97.06 85 ARG A CA 1
ATOM 701 C C . ARG A 1 85 ? -9.311 -1.637 18.040 1.00 97.06 85 ARG A C 1
ATOM 703 O O . ARG A 1 85 ? -9.984 -2.604 18.385 1.00 97.06 85 ARG A O 1
ATOM 710 N N . ARG A 1 86 ? -9.714 -0.378 18.236 1.00 96.19 86 ARG A N 1
ATOM 711 C CA . ARG A 1 86 ? -11.025 0.013 18.794 1.00 96.19 86 ARG A CA 1
ATOM 712 C C . ARG A 1 86 ? -12.053 0.417 17.731 1.00 96.19 86 ARG A C 1
ATOM 714 O O . ARG A 1 86 ? -13.169 0.778 18.087 1.00 96.19 86 ARG A O 1
ATOM 721 N N . ALA A 1 87 ? -11.683 0.403 16.453 1.00 96.25 87 ALA A N 1
ATOM 722 C CA . ALA A 1 87 ? -12.579 0.765 15.370 1.00 96.25 87 ALA A CA 1
ATOM 723 C C . ALA A 1 87 ? -13.670 -0.305 15.192 1.00 96.25 87 ALA A C 1
ATOM 725 O O . ALA A 1 87 ? -13.410 -1.500 15.402 1.00 96.25 87 ALA A O 1
ATOM 726 N N . PRO A 1 88 ? -14.878 0.094 14.756 1.00 97.12 88 PRO A N 1
ATOM 727 C CA . PRO A 1 88 ? -15.869 -0.852 14.269 1.00 97.12 88 PRO A CA 1
ATOM 728 C C . PRO A 1 88 ? -15.237 -1.778 13.229 1.00 97.12 88 PRO A C 1
ATOM 730 O O . PRO A 1 88 ? -14.411 -1.342 12.427 1.00 97.12 88 PRO A O 1
ATOM 733 N N . TYR A 1 89 ? -15.615 -3.055 13.249 1.00 97.38 89 TYR A N 1
ATOM 734 C CA . TYR A 1 89 ? -15.172 -4.044 12.263 1.00 97.38 89 TYR A CA 1
ATOM 735 C C . TYR A 1 89 ? -13.674 -4.411 12.276 1.00 97.38 89 TYR A C 1
ATOM 737 O O . TYR A 1 89 ? -13.230 -5.167 11.416 1.00 97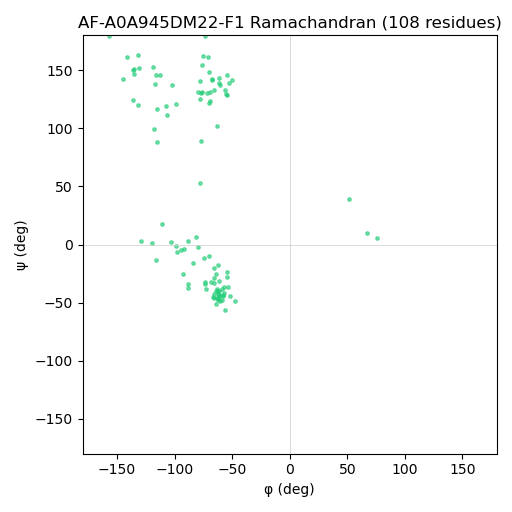.38 89 TYR A O 1
ATOM 745 N N . PHE A 1 90 ? -12.889 -3.990 13.275 1.00 97.88 90 PHE A N 1
ATOM 746 C CA . PHE A 1 90 ? -11.469 -4.369 13.363 1.00 97.88 90 PHE A CA 1
ATOM 747 C C . PHE A 1 90 ? -11.242 -5.886 13.257 1.00 97.88 90 PHE A C 1
ATOM 749 O O . PHE A 1 90 ? -10.383 -6.334 12.503 1.00 97.88 90 PHE A O 1
ATOM 756 N N . LYS A 1 91 ? -12.055 -6.684 13.963 1.00 97.88 91 LYS A N 1
ATOM 757 C CA . LYS A 1 91 ? -11.929 -8.152 13.995 1.00 97.88 91 LYS A CA 1
ATOM 758 C C . LYS A 1 91 ? -12.097 -8.818 12.625 1.00 97.88 91 LYS A C 1
ATOM 760 O O . LYS A 1 91 ? -11.482 -9.851 12.403 1.00 97.88 91 LYS A O 1
ATOM 765 N N . GLN A 1 92 ? -12.916 -8.249 11.737 1.00 97.31 92 GLN A N 1
ATOM 766 C CA . GLN A 1 92 ? -13.129 -8.790 10.388 1.00 97.31 92 GLN A CA 1
ATOM 767 C C . GLN A 1 92 ? -12.118 -8.236 9.375 1.00 97.31 92 GLN A C 1
ATOM 769 O O . GLN A 1 92 ? -11.699 -8.956 8.477 1.00 97.31 92 GLN A O 1
ATOM 774 N N . THR A 1 93 ? -11.690 -6.978 9.530 1.00 96.81 93 THR A N 1
ATOM 775 C CA . THR A 1 93 ? -10.833 -6.304 8.542 1.00 96.81 93 THR A CA 1
ATOM 776 C C . THR A 1 93 ? -9.345 -6.537 8.788 1.00 96.81 93 THR A C 1
ATOM 778 O O . THR A 1 93 ? -8.580 -6.683 7.838 1.00 96.81 93 THR A O 1
ATOM 781 N N . PHE A 1 94 ? -8.900 -6.575 10.046 1.00 98.19 94 PHE A N 1
ATOM 782 C CA . PHE A 1 94 ? -7.476 -6.701 10.361 1.00 98.19 94 PHE A CA 1
ATOM 783 C C . PHE A 1 94 ? -6.835 -7.999 9.840 1.00 98.19 94 PHE A C 1
ATOM 785 O O . PHE A 1 94 ? -5.740 -7.893 9.293 1.00 98.19 94 PHE A O 1
ATOM 792 N N . PRO A 1 95 ? -7.488 -9.181 9.898 1.00 98.31 95 PRO A N 1
ATOM 793 C CA . PRO A 1 95 ? -6.929 -10.400 9.308 1.00 98.31 95 PRO A CA 1
ATOM 794 C C . PRO A 1 95 ? -6.626 -10.268 7.809 1.00 98.31 95 PRO A C 1
ATOM 796 O O . PRO A 1 95 ? -5.602 -10.759 7.345 1.00 98.31 95 PRO A O 1
ATOM 799 N N . LEU A 1 96 ? -7.469 -9.547 7.057 1.00 96.94 96 LEU A N 1
ATOM 800 C CA . LEU A 1 96 ? -7.227 -9.273 5.638 1.00 96.94 96 LEU A CA 1
ATOM 801 C C . LEU A 1 96 ? -5.998 -8.374 5.446 1.00 96.94 96 LEU A C 1
ATOM 803 O O . LEU A 1 96 ? -5.153 -8.657 4.600 1.00 96.94 96 LEU A O 1
ATOM 807 N N . ILE A 1 97 ? -5.870 -7.309 6.244 1.00 97.06 97 ILE A N 1
ATOM 808 C CA . ILE A 1 97 ? -4.691 -6.431 6.190 1.00 97.06 97 ILE A CA 1
ATOM 809 C C . ILE A 1 97 ? -3.420 -7.203 6.551 1.00 97.06 97 ILE A C 1
ATOM 81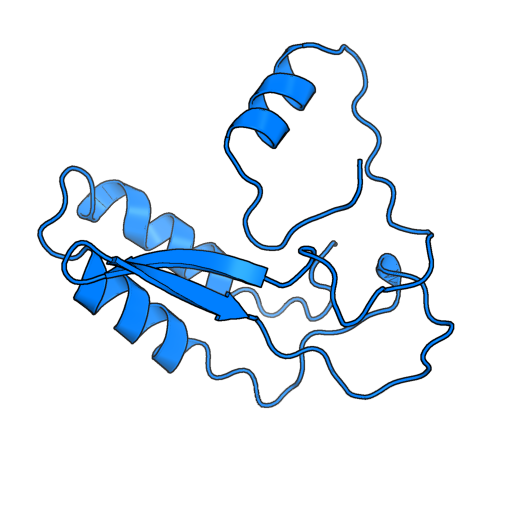1 O O . ILE A 1 97 ? -2.403 -7.051 5.879 1.00 97.06 97 ILE A O 1
ATOM 815 N N . GLU A 1 98 ? -3.477 -8.049 7.579 1.00 98.00 98 GLU A N 1
ATOM 816 C CA . GLU A 1 98 ? -2.365 -8.915 7.958 1.00 98.00 98 GLU A CA 1
ATOM 817 C C . GLU A 1 98 ? -1.966 -9.848 6.819 1.00 98.00 98 GLU A C 1
ATOM 819 O O . GLU A 1 98 ? -0.788 -9.896 6.465 1.00 98.00 98 GLU A O 1
ATOM 824 N N . GLN A 1 99 ? -2.934 -10.514 6.189 1.00 96.56 99 GLN A N 1
ATOM 825 C CA . GLN A 1 99 ? -2.678 -11.378 5.043 1.00 96.56 99 GLN A CA 1
ATOM 826 C C . GLN A 1 99 ? -2.006 -10.620 3.891 1.00 96.56 99 GLN A C 1
ATOM 828 O O . GLN A 1 99 ? -1.063 -11.145 3.306 1.00 96.56 99 GLN A O 1
ATOM 833 N N . ILE A 1 100 ? -2.461 -9.402 3.576 1.00 94.69 100 ILE A N 1
ATOM 834 C CA . ILE A 1 100 ? -1.884 -8.563 2.513 1.00 94.69 100 ILE A CA 1
ATOM 835 C C . ILE A 1 100 ? -0.440 -8.176 2.853 1.00 94.69 100 ILE A C 1
ATOM 837 O O . ILE A 1 100 ? 0.462 -8.391 2.049 1.00 94.69 100 ILE A O 1
ATOM 841 N N . VAL A 1 101 ? -0.193 -7.638 4.051 1.00 94.88 101 VAL A N 1
ATOM 842 C CA . VAL A 1 101 ? 1.141 -7.153 4.452 1.00 94.88 101 VAL A CA 1
ATOM 843 C C . VAL A 1 101 ? 2.140 -8.304 4.616 1.00 94.88 101 VAL A C 1
ATOM 845 O O . VAL A 1 101 ? 3.327 -8.125 4.345 1.00 94.88 101 VAL A O 1
ATOM 848 N N . ARG A 1 102 ? 1.683 -9.488 5.045 1.00 95.44 102 ARG A N 1
ATOM 849 C CA . ARG A 1 102 ? 2.525 -10.685 5.194 1.00 95.44 102 ARG A CA 1
ATOM 850 C C . ARG A 1 102 ? 2.798 -11.422 3.885 1.00 95.44 102 ARG A C 1
ATOM 852 O O . ARG A 1 102 ? 3.552 -12.388 3.921 1.00 95.44 102 ARG A O 1
ATOM 859 N N . ARG A 1 103 ? 2.250 -10.990 2.741 1.00 93.06 103 ARG A N 1
ATOM 860 C CA . ARG A 1 103 ? 2.621 -11.589 1.452 1.00 93.06 103 ARG A CA 1
ATOM 861 C C . ARG A 1 103 ? 4.139 -11.502 1.236 1.00 93.06 103 ARG A C 1
ATOM 863 O O . ARG A 1 103 ? 4.772 -10.466 1.470 1.00 93.06 103 ARG A O 1
ATOM 870 N N . GLU A 1 104 ? 4.706 -12.636 0.832 1.00 89.38 104 GLU A N 1
ATOM 871 C CA . GLU A 1 104 ? 6.136 -12.788 0.536 1.00 89.38 104 GLU A CA 1
ATOM 872 C C . GLU A 1 104 ? 6.490 -12.342 -0.882 1.00 89.38 104 GLU A C 1
ATOM 874 O O . GLU A 1 104 ? 7.664 -12.096 -1.157 1.00 89.38 104 GLU A O 1
ATOM 879 N N . GLU A 1 105 ? 5.482 -12.194 -1.750 1.00 89.25 105 GLU A N 1
ATOM 880 C CA . GLU A 1 105 ? 5.667 -11.668 -3.097 1.00 89.25 105 GLU A CA 1
ATOM 881 C C . GLU A 1 105 ? 6.357 -10.303 -3.028 1.00 89.25 105 GLU A C 1
ATOM 883 O O . GLU A 1 105 ? 6.013 -9.424 -2.228 1.00 89.25 105 GLU A O 1
ATOM 888 N N . GLN A 1 106 ? 7.420 -10.183 -3.813 1.00 85.50 106 GLN A N 1
ATOM 889 C CA . GLN A 1 106 ? 8.279 -9.011 -3.817 1.00 85.50 106 GLN A CA 1
ATOM 890 C C . GLN A 1 106 ? 7.819 -8.019 -4.865 1.00 85.50 106 GLN A C 1
ATOM 892 O O . GLN A 1 106 ? 8.081 -6.827 -4.714 1.00 85.50 106 GLN A O 1
ATOM 897 N N . ASN A 1 107 ? 7.134 -8.483 -5.904 1.00 84.38 107 ASN A N 1
ATOM 898 C CA . ASN A 1 107 ? 6.401 -7.594 -6.771 1.00 84.38 107 ASN A CA 1
ATOM 899 C C . ASN A 1 107 ? 5.192 -7.044 -6.009 1.00 84.38 107 ASN A C 1
ATOM 901 O O . ASN A 1 107 ? 4.350 -7.788 -5.526 1.00 84.38 107 ASN A O 1
ATOM 905 N N . LEU A 1 108 ? 5.082 -5.726 -5.881 1.00 70.50 108 LEU A N 1
ATOM 906 C CA . LEU A 1 108 ? 3.927 -5.137 -5.197 1.00 70.50 108 LEU A CA 1
ATOM 907 C C . LEU A 1 108 ? 2.627 -5.291 -6.019 1.00 70.50 108 LEU A C 1
ATOM 909 O O . LEU A 1 108 ? 1.553 -4.958 -5.521 1.00 70.50 108 LEU A O 1
ATOM 913 N N . PHE A 1 109 ? 2.728 -5.735 -7.275 1.00 68.88 109 PHE A N 1
ATOM 914 C CA . PHE A 1 109 ? 1.687 -5.621 -8.293 1.00 68.88 109 PHE A CA 1
ATOM 915 C C . PHE A 1 109 ? 1.353 -6.940 -9.012 1.00 68.88 109 PHE A C 1
ATOM 917 O O . PHE A 1 109 ? 0.500 -6.907 -9.898 1.00 68.88 109 PHE A O 1
ATOM 924 N N . LEU A 1 110 ? 1.970 -8.068 -8.620 1.00 58.72 110 LEU A N 1
ATOM 925 C CA . LEU A 1 110 ? 1.681 -9.427 -9.116 1.00 58.72 110 LEU A CA 1
ATOM 926 C C . LEU A 1 110 ? 1.280 -10.372 -7.977 1.00 58.72 110 LEU A C 1
ATOM 928 O O . LEU A 1 110 ? 1.726 -10.137 -6.833 1.00 58.72 110 LEU A O 1
#

Sequence (110 aa):
MQPYFLPYVGYFQLIQSVDVFIVYDNIQYTKKGWINRNRMLQNGKDLLFSIPIAKDSDYLDVCDRKISTDFNRDKLLSQVSGAYRRAPYFKQTFPLIEQIVRREEQNLFL

Mean predicted aligned error: 3.19 Å

pLDDT: mean 93.82, std 5.53, range [58.72, 98.38]